Protein 3BCI (pdb70)

Sequence (165 aa):
GKPLVVVYGDYKCCPYCCKELDEKVMPKLRKNYIDNHKVEYQFVNLAFLGKDSIVGSRASHAVLMYAPKSFLDFQKQLFAAQQDEENKEWLTKELLDKHIKQLHLDKETENKIIKDYKTKDSKSWKAAEKDKKIAKDNHIKTTPTTAFINGEKVEDPYDYESYEKLLKD

Foldseek 3Di:
DAKEKEWEEFLQDPVQLLLLVQAVVVCCVPDNVVPRYHYYYQYLLPLDPLRLLLQLLLLLCCVLPVVLNSVLSNVSSVVHDHSNDSPNDLVVSLVSLVVSVDPPVSSVSSSVQSVDPPHPSSVSSVVSNVVCVVLVPDDPGWMDINNHTQPDSSHNVSVVVVNVD

Radius of gyration: 15.15 Å; Cα contacts (8 Å, |Δi|>4): 267; chains: 1; bounding box: 40×37×40 Å

InterPro domains:
  IPR012336 Thioredoxin-like fold [PF13462] (31-196)
  IPR036249 Thioredoxin-like superfamily [SSF52833] (22-195)

Secondary structure (DSSP, 8-state):
---EEEEEE-TT-HHHHHHHHHHHHHHIIIIITTTSSEEEEEE---S-TTHHHHHHHHHHHHHH-GGGHHHHHHHHHHT---TTS----HHHHHHHHHTT---HHHHHHHHHHHHSTT-HHHHHHHHHHHHHHHTT--SSSEEEETTEEPS-TT-HHHHHHHHH-

Structure (mmCIF, N/CA/C/O backbone):
data_3BCI
#
_entry.id   3BCI
#
_cell.length_a   72.099
_cell.length_b   72.099
_cell.length_c   92.098
_cell.angle_alpha   90.000
_cell.angle_beta   90.000
_cell.angle_gamma   120.000
#
_symmetry.space_group_name_H-M   'P 65'
#
loop_
_entity.id
_entity.type
_entity.pdbx_description
1 polymer 'Disulfide bond protein A'
2 water water
#
loop_
_atom_site.group_PDB
_atom_site.id
_atom_site.type_symbol
_atom_site.label_atom_id
_atom_site.label_alt_id
_atom_site.label_comp_id
_atom_site.label_asym_id
_atom_site.label_entity_id
_atom_site.label_seq_id
_atom_site.pdbx_PDB_ins_code
_atom_site.Cartn_x
_atom_site.Cartn_y
_atom_site.Cartn_z
_atom_site.occupancy
_atom_site.B_iso_or_equiv
_atom_site.auth_seq_id
_atom_site.auth_comp_id
_atom_site.auth_asym_id
_atom_site.auth_atom_id
_atom_site.pdbx_PDB_model_num
ATOM 1 N N . GLY A 1 11 ? -13.285 29.441 22.243 1.00 65.26 14 GLY A N 1
ATOM 2 C CA . GLY A 1 11 ? -12.878 29.002 20.885 1.00 63.62 14 GLY A CA 1
ATOM 3 C C . GLY A 1 11 ? -12.030 27.746 20.918 1.00 57.89 14 GLY A C 1
ATOM 4 O O . GLY A 1 11 ? -12.202 26.886 21.780 1.00 60.53 14 GLY A O 1
ATOM 5 N N . LYS A 1 12 ? -11.111 27.634 19.969 1.00 52.66 15 LYS A N 1
ATOM 6 C CA . LYS A 1 12 ? -10.236 26.476 19.908 1.00 44.82 15 LYS A CA 1
ATOM 7 C C . LYS A 1 12 ? -8.934 26.720 20.659 1.00 32.18 15 LYS A C 1
ATOM 8 O O . LYS A 1 12 ? -8.545 27.862 20.886 1.00 31.18 15 LYS A O 1
ATOM 14 N N . PRO A 1 13 ? -8.252 25.643 21.062 1.00 31.94 16 PRO A N 1
ATOM 15 C CA . PRO A 1 13 ? -6.987 25.750 21.790 1.00 30.13 16 PRO A CA 1
ATOM 16 C C . PRO A 1 13 ? -6.006 26.707 21.096 1.00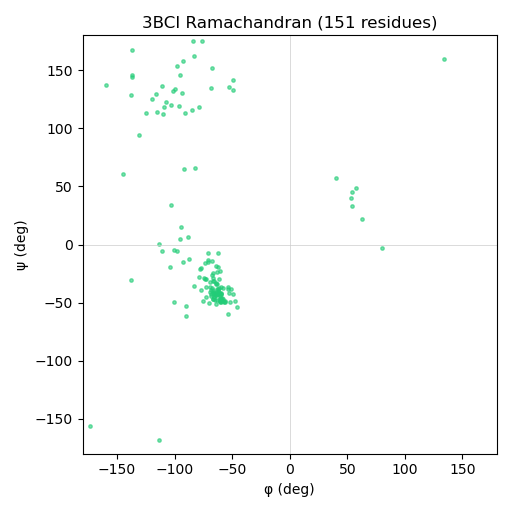 27.76 16 PRO A C 1
ATOM 17 O O . PRO A 1 13 ? -5.928 26.757 19.870 1.00 25.22 16 PRO A O 1
ATOM 21 N N . LEU A 1 14 ? -5.271 27.480 21.882 1.00 23.17 17 LEU A N 1
ATOM 22 C CA . LEU A 1 14 ? -4.260 28.363 21.316 1.00 25.79 17 LEU A CA 1
ATOM 23 C C . LEU A 1 14 ? -2.892 27.788 21.693 1.00 27.22 17 LEU A C 1
ATOM 24 O O . LEU A 1 14 ? -2.566 27.665 22.875 1.00 24.25 17 LEU A O 1
ATOM 29 N N . VAL A 1 15 ? -2.101 27.423 20.691 1.00 21.36 18 VAL A N 1
ATOM 30 C CA . VAL A 1 15 ? -0.771 26.880 20.946 1.00 22.62 18 VAL A CA 1
ATOM 31 C C . VAL A 1 15 ? 0.264 27.965 20.654 1.00 26.84 18 VAL A C 1
ATOM 32 O O . VAL A 1 15 ? 0.349 28.473 19.533 1.00 24.56 18 VAL A O 1
ATOM 36 N N . VAL A 1 16 ? 1.046 28.323 21.669 1.00 22.65 19 VAL A N 1
ATOM 37 C CA . VAL A 1 16 ? 2.065 29.354 21.515 1.00 19.81 19 VAL A CA 1
ATOM 38 C C . VAL A 1 16 ? 3.458 28.777 21.728 1.00 23.02 19 VAL A C 1
ATOM 39 O O . VAL A 1 16 ? 3.718 28.091 22.723 1.00 24.32 19 VAL A O 1
ATOM 43 N N . VAL A 1 17 ? 4.348 29.053 20.783 1.00 22.02 20 VAL A N 1
ATOM 44 C CA . VAL A 1 17 ? 5.727 28.594 20.876 1.00 21.67 20 VAL A CA 1
ATOM 45 C C . VAL A 1 17 ? 6.606 29.838 20.880 1.00 23.54 20 VAL A C 1
ATOM 46 O O . VAL A 1 17 ? 6.496 30.685 19.992 1.00 22.05 20 VAL A O 1
ATOM 50 N N . TYR A 1 18 ? 7.449 29.950 21.901 1.00 22.25 21 TYR A N 1
ATOM 51 C CA . TYR A 1 18 ? 8.369 31.076 22.039 1.00 22.98 21 TYR A CA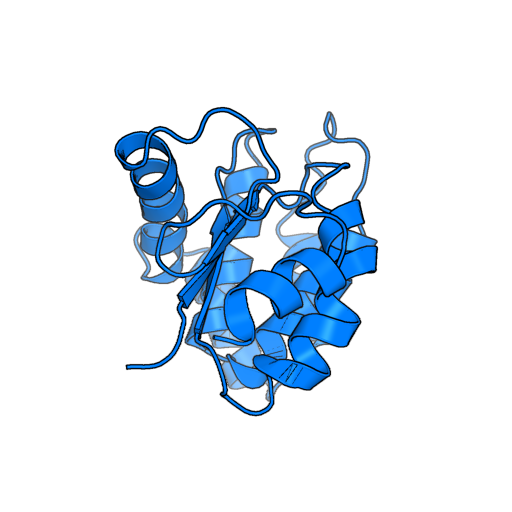 1
ATOM 52 C C . TYR A 1 18 ? 9.736 30.635 21.551 1.00 24.45 21 TYR A C 1
ATOM 53 O O . TYR A 1 18 ? 10.205 29.556 21.910 1.00 26.72 21 TYR A O 1
ATOM 62 N N . GLY A 1 19 ? 10.376 31.460 20.730 1.00 24.83 22 GLY A N 1
ATOM 63 C CA . GLY A 1 19 ? 11.687 31.099 20.231 1.00 25.98 22 GLY A CA 1
ATOM 64 C C . GLY A 1 19 ? 12.394 32.166 19.420 1.00 22.17 22 GLY A C 1
ATOM 65 O O . GLY A 1 19 ? 12.121 33.358 19.548 1.00 28.77 22 GLY A O 1
ATOM 66 N N . ASP A 1 20 ? 13.314 31.718 18.577 1.00 25.15 23 ASP A N 1
ATOM 67 C CA . ASP A 1 20 ? 14.102 32.601 17.723 1.00 23.45 23 ASP A CA 1
ATOM 68 C C . ASP A 1 20 ? 14.624 31.716 16.598 1.00 25.92 23 ASP A C 1
ATOM 69 O O . ASP A 1 20 ? 15.048 30.589 16.849 1.00 23.39 23 ASP A O 1
ATOM 74 N N . TYR A 1 21 ? 14.591 32.212 15.363 1.00 23.69 24 TYR A N 1
ATOM 75 C CA . TYR A 1 21 ? 15.063 31.428 14.229 1.00 24.87 24 TYR A CA 1
ATOM 76 C C . TYR A 1 21 ? 16.549 31.084 14.325 1.00 25.27 24 TYR A C 1
ATOM 77 O O . TYR A 1 21 ? 17.014 30.156 13.670 1.00 22.65 24 TYR A O 1
ATOM 86 N N . LYS A 1 22 ? 17.287 31.824 15.146 1.00 26.17 25 LYS A N 1
ATOM 87 C CA . LYS A 1 22 ? 18.722 31.587 15.309 1.00 29.98 25 LYS A CA 1
ATOM 88 C C . LYS A 1 22 ? 19.024 30.637 16.460 1.00 34.41 25 LYS A C 1
ATOM 89 O O . LYS A 1 22 ? 20.179 30.272 16.687 1.00 35.71 25 LYS A O 1
ATOM 95 N N A CYS A 1 23 ? 17.977 30.236 17.164 0.80 31.36 26 CYS A N 1
ATOM 96 N N B CYS A 1 23 ? 17.986 30.245 17.196 0.20 32.31 26 CYS A N 1
ATOM 97 C CA A CYS A 1 23 ? 18.135 29.330 18.287 0.80 31.86 26 CYS A CA 1
ATOM 98 C CA B CYS A 1 23 ? 18.118 29.379 18.365 0.20 30.29 26 CYS A CA 1
ATOM 99 C C A CYS A 1 23 ? 18.183 27.862 17.883 0.80 31.00 26 CYS A C 1
ATOM 100 C C B CYS A 1 23 ? 18.151 27.880 17.966 0.20 30.05 26 CYS A C 1
ATOM 101 O O A CYS A 1 23 ? 17.246 27.327 17.284 0.80 31.72 26 CYS A O 1
ATOM 102 O O B CYS A 1 23 ? 17.189 27.351 17.408 0.20 28.96 26 CYS A O 1
ATOM 107 N N . PRO A 1 24 ? 19.290 27.190 18.221 1.00 30.33 27 PRO A N 1
ATOM 108 C CA . PRO A 1 24 ? 19.491 25.773 17.900 1.00 28.91 27 PRO A CA 1
ATOM 109 C C . PRO A 1 24 ? 18.423 24.836 18.422 1.00 23.96 27 PRO A C 1
ATOM 110 O O . PRO A 1 24 ? 17.973 23.948 17.700 1.00 28.26 27 PRO A O 1
ATOM 114 N N . TYR A 1 25 ? 18.020 25.026 19.674 1.00 24.79 28 TYR A N 1
ATOM 115 C CA . TYR A 1 25 ? 17.002 24.167 20.265 1.00 29.21 28 TYR A CA 1
ATOM 116 C C . TYR A 1 25 ? 15.632 24.412 19.656 1.00 30.97 28 TYR A C 1
ATOM 117 O O . TYR A 1 25 ? 14.804 23.512 19.587 1.00 28.09 28 TYR A O 1
ATOM 126 N N A CYS A 1 26 ? 15.395 25.648 19.211 0.80 25.23 29 CYS A N 1
ATOM 127 N N B CYS A 1 26 ? 15.409 25.633 19.214 0.20 28.13 29 CYS A N 1
ATOM 128 C CA A CYS A 1 26 ? 14.126 26.000 18.575 0.80 29.41 29 CYS A CA 1
ATOM 129 C CA B CYS A 1 26 ? 14.151 26.005 18.617 0.20 28.27 29 CYS A CA 1
ATOM 130 C C A CYS A 1 26 ? 14.037 25.263 17.234 0.80 27.30 29 CYS A C 1
ATOM 131 C C B CYS A 1 26 ? 14.040 25.280 17.247 0.20 26.48 29 CYS A C 1
ATOM 132 O O A CYS A 1 26 ? 12.959 24.868 16.788 0.80 23.28 29 CYS A O 1
ATOM 133 O O B CYS A 1 26 ? 12.953 24.881 16.806 0.20 25.41 29 CYS A O 1
ATOM 138 N N . LYS A 1 27 ? 15.188 25.071 16.603 1.00 23.19 30 LYS A N 1
ATOM 139 C CA . LYS A 1 27 ? 15.255 24.369 15.321 1.00 27.23 30 LYS A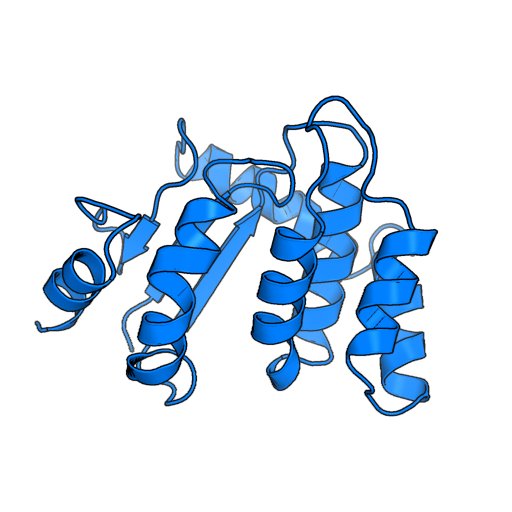 CA 1
ATOM 140 C C . LYS A 1 27 ? 14.866 22.910 15.581 1.00 27.33 30 LYS A C 1
ATOM 141 O O . LYS A 1 27 ? 14.166 22.285 14.782 1.00 25.64 30 LYS A O 1
ATOM 147 N N . GLU A 1 28 ? 15.319 22.380 16.714 1.00 28.44 31 GLU A N 1
ATOM 148 C CA . GLU A 1 28 ? 15.014 21.009 17.107 1.00 26.80 31 GLU A CA 1
ATOM 149 C C . GLU A 1 28 ? 13.529 20.826 17.340 1.00 25.29 31 GLU A C 1
ATOM 150 O O . GLU A 1 28 ? 12.952 19.819 16.935 1.00 27.97 31 GLU A O 1
ATOM 156 N N . LEU A 1 29 ? 12.910 21.791 18.013 1.00 28.89 32 LEU A N 1
ATOM 157 C CA . LEU A 1 29 ? 11.479 21.706 18.270 1.00 28.96 32 LEU A CA 1
ATOM 158 C C . LEU A 1 29 ? 10.741 21.658 16.933 1.00 24.43 32 LEU A C 1
ATOM 159 O O . LEU A 1 29 ? 9.860 20.823 16.726 1.00 26.60 32 LEU A O 1
ATOM 164 N N . ASP A 1 30 ? 11.116 22.541 16.016 1.00 24.99 33 ASP A N 1
ATOM 165 C CA . ASP A 1 30 ? 10.470 22.584 14.710 1.00 23.17 33 ASP A CA 1
ATOM 166 C C . ASP A 1 30 ? 10.547 21.236 13.988 1.00 27.93 33 ASP A C 1
ATOM 167 O O . ASP A 1 30 ? 9.542 20.731 13.488 1.00 29.53 33 ASP A O 1
ATOM 172 N N . GLU A 1 31 ? 11.741 20.654 13.950 1.00 24.97 34 GLU A N 1
ATOM 173 C CA . GLU A 1 31 ? 11.965 19.379 13.270 1.00 32.97 34 GLU A CA 1
ATOM 174 C C . GLU A 1 31 ? 11.238 18.214 13.924 1.00 25.44 34 GLU A C 1
ATOM 175 O O . GLU A 1 31 ? 10.693 17.353 13.240 1.00 27.60 34 GLU A O 1
ATOM 181 N N . LYS A 1 32 ? 11.238 18.195 15.252 1.00 23.84 35 LYS A N 1
ATOM 182 C CA . LYS A 1 32 ? 10.615 17.117 16.012 1.00 30.91 35 LYS A CA 1
ATOM 183 C C . LYS A 1 32 ? 9.109 17.220 16.233 1.00 30.45 35 LYS A C 1
ATOM 184 O O . LYS A 1 32 ? 8.402 16.210 16.233 1.00 28.45 35 LYS A O 1
ATOM 190 N N . VAL A 1 33 ? 8.622 18.439 16.419 1.00 25.44 36 VAL A N 1
ATOM 191 C CA . VAL A 1 33 ? 7.212 18.656 16.726 1.00 27.64 36 VAL A CA 1
ATOM 192 C C . VAL A 1 33 ? 6.269 19.089 15.606 1.00 32.17 36 VAL A C 1
ATOM 193 O O . VAL A 1 33 ? 5.187 18.515 15.432 1.00 24.54 36 VAL A O 1
ATOM 197 N N . MET A 1 34 ? 6.673 20.110 14.862 1.00 24.77 37 MET A N 1
ATOM 198 C CA . MET A 1 34 ? 5.835 20.676 13.819 1.00 29.95 37 MET A CA 1
ATOM 199 C C . MET A 1 34 ? 5.232 19.766 12.751 1.00 26.38 37 MET A C 1
ATOM 200 O O . MET A 1 34 ? 4.066 19.929 12.400 1.00 26.10 37 MET A O 1
ATOM 205 N N . PRO A 1 35 ? 5.997 18.798 12.224 1.00 27.57 38 PRO A N 1
ATOM 206 C CA . PRO A 1 35 ? 5.394 17.939 11.200 1.00 30.20 38 PRO A CA 1
ATOM 207 C C . PRO A 1 35 ? 4.063 17.319 11.635 1.00 32.78 38 PRO A C 1
ATOM 208 O O . PRO A 1 35 ? 3.070 17.393 10.914 1.00 33.07 38 PRO A O 1
ATOM 212 N N . LYS A 1 36 ? 4.042 16.719 12.820 1.00 29.22 39 LYS A N 1
ATOM 213 C CA . LYS A 1 36 ? 2.826 16.095 13.331 1.00 28.58 39 LYS A CA 1
ATOM 214 C C . LYS A 1 36 ? 1.817 17.095 13.874 1.00 26.59 39 LYS A C 1
ATOM 215 O O . LYS A 1 36 ? 0.616 16.925 13.682 1.00 26.19 39 LYS A O 1
ATOM 221 N N . LEU A 1 37 ? 2.299 18.128 14.560 1.00 22.66 40 LEU A N 1
ATOM 222 C CA . LEU A 1 37 ? 1.401 19.135 15.120 1.00 26.50 40 LEU A CA 1
ATOM 223 C C . LEU A 1 37 ? 0.640 19.807 13.980 1.00 22.89 40 LEU A C 1
ATOM 224 O O . LEU A 1 37 ? -0.560 20.053 14.070 1.00 22.52 40 LEU A O 1
ATOM 229 N N . ARG A 1 38 ? 1.356 20.088 12.902 1.00 24.05 41 ARG A N 1
ATOM 230 C CA . ARG A 1 38 ? 0.778 20.729 11.730 1.00 28.64 41 ARG A CA 1
ATOM 231 C C . ARG A 1 38 ? -0.271 19.836 11.067 1.00 26.80 41 ARG A C 1
ATOM 232 O O . ARG A 1 38 ? -1.376 20.272 10.757 1.00 23.12 41 ARG A O 1
ATOM 240 N N . LYS A 1 39 ? 0.076 18.577 10.859 1.00 28.97 42 LYS A N 1
ATOM 241 C CA . LYS A 1 39 ? -0.841 17.649 10.216 1.00 34.38 42 LYS A CA 1
ATOM 242 C C . LYS A 1 39 ? -2.086 17.339 11.031 0.70 29.36 42 LYS A C 1
ATOM 243 O O . LYS A 1 39 ? -3.187 17.296 10.496 1.00 34.24 42 LYS A O 1
ATOM 249 N N . ASN A 1 40 ? -1.922 17.143 12.330 1.00 26.00 43 ASN A N 1
ATOM 250 C CA . ASN A 1 40 ? -3.053 16.778 13.168 1.00 28.03 43 ASN A CA 1
ATOM 251 C C . ASN A 1 40 ? -3.818 17.892 13.858 1.00 29.76 43 ASN A C 1
ATOM 252 O O . ASN A 1 40 ? -4.933 17.666 14.330 1.00 26.24 43 ASN A O 1
ATOM 257 N N . TYR A 1 41 ? -3.254 19.093 13.924 1.00 23.09 44 TYR A N 1
ATOM 258 C CA . TYR A 1 41 ? -3.965 20.157 14.619 1.00 20.07 44 TYR A CA 1
ATOM 259 C C . TYR A 1 41 ? -3.969 21.545 13.999 1.00 21.49 44 TYR A C 1
ATOM 260 O O . TYR A 1 41 ? -4.924 22.296 14.197 1.00 21.72 44 TYR A O 1
ATOM 269 N N . ILE A 1 42 ? -2.920 21.904 13.270 1.00 22.63 45 ILE A N 1
ATOM 270 C CA . ILE A 1 42 ? -2.865 23.244 12.699 1.00 23.69 45 ILE A CA 1
ATOM 271 C C . ILE A 1 42 ? -3.476 23.396 11.306 1.00 23.21 45 ILE A C 1
ATOM 272 O O . ILE A 1 42 ? -4.317 24.267 11.095 1.00 22.52 45 ILE A O 1
ATOM 277 N N . ASP A 1 43 ? -3.056 22.566 10.358 1.00 23.96 46 ASP A N 1
ATOM 278 C CA . ASP A 1 43 ? -3.591 22.649 8.997 1.00 27.09 46 ASP A CA 1
ATOM 279 C C . ASP A 1 43 ? -5.066 22.284 8.891 1.00 28.70 46 ASP A C 1
ATOM 280 O O . ASP A 1 43 ? -5.749 22.707 7.957 1.00 26.42 46 ASP A O 1
ATOM 285 N N . ASN A 1 44 ? -5.556 21.488 9.834 1.00 26.18 47 ASN A N 1
ATOM 286 C CA . ASN A 1 44 ? -6.963 21.109 9.822 1.00 28.43 47 ASN A CA 1
ATOM 287 C C . ASN A 1 44 ? -7.732 22.071 10.726 1.00 31.58 47 ASN A C 1
ATOM 288 O O . ASN A 1 44 ? -8.869 21.812 11.130 1.00 28.91 47 ASN A O 1
ATOM 293 N N . HIS A 1 45 ? -7.079 23.185 11.049 1.00 27.72 48 HIS A N 1
ATOM 294 C CA . HIS A 1 45 ? -7.675 24.243 11.864 1.00 30.08 48 HIS A CA 1
ATOM 295 C C . HIS A 1 45 ? -8.258 23.847 13.218 1.00 33.27 48 HIS A C 1
ATOM 296 O O . HIS A 1 45 ? -9.239 24.441 13.671 1.00 32.55 48 HIS A O 1
ATOM 303 N N . LYS A 1 46 ? -7.662 22.858 13.872 1.00 30.92 49 LYS A N 1
ATOM 304 C CA . LYS A 1 46 ? -8.151 22.442 15.181 1.00 30.18 49 LYS A CA 1
ATOM 305 C C . LYS A 1 46 ? -7.668 23.392 16.273 1.00 30.68 49 LYS A C 1
ATOM 306 O O . LYS A 1 46 ? -8.319 23.551 17.301 1.00 32.86 49 LYS A O 1
ATOM 312 N N . VAL A 1 47 ? -6.525 24.026 16.051 1.00 26.75 50 VAL A N 1
ATOM 313 C CA . VAL A 1 47 ? -5.995 24.970 17.031 1.00 22.99 50 VAL A CA 1
ATOM 314 C C . VAL A 1 47 ? -5.468 26.198 16.317 1.00 25.57 50 VAL A C 1
ATOM 315 O O . VAL A 1 47 ? -5.330 26.206 15.095 1.00 27.94 50 VAL A O 1
ATOM 319 N N . GLU A 1 48 ? -5.200 27.242 17.087 1.00 27.18 51 GLU A N 1
ATOM 320 C CA . GLU A 1 48 ? -4.610 28.458 16.551 1.00 28.83 51 GLU A CA 1
ATOM 321 C C . GLU A 1 48 ? -3.148 28.313 16.958 1.00 30.63 51 GLU A C 1
ATOM 322 O O . GLU A 1 48 ? -2.855 27.974 18.107 1.00 25.92 51 GLU A O 1
ATOM 328 N N . TYR A 1 49 ? -2.237 28.530 16.015 1.00 27.10 52 TYR A N 1
ATOM 329 C CA . TYR A 1 49 ? -0.812 28.433 16.302 1.00 26.42 52 TYR A CA 1
ATOM 330 C C . TYR A 1 49 ? -0.205 29.823 16.238 1.00 28.33 52 TYR A C 1
ATOM 331 O O . TYR A 1 49 ? -0.520 30.604 15.336 1.00 24.03 52 TYR A O 1
ATOM 340 N N . GLN A 1 50 ? 0.648 30.134 17.208 1.00 21.63 53 GLN A N 1
ATOM 341 C CA . GLN A 1 50 ? 1.318 31.426 17.243 1.00 26.83 53 GLN A CA 1
ATOM 342 C C . GLN A 1 50 ? 2.775 31.247 17.624 1.00 24.16 53 GLN A C 1
ATOM 343 O O . GLN A 1 50 ? 3.094 30.585 18.611 1.00 22.53 53 GLN A O 1
ATOM 349 N N . PHE A 1 51 ? 3.655 31.830 16.821 1.00 22.96 54 PHE A N 1
ATOM 350 C CA . PHE A 1 51 ? 5.087 31.769 17.080 1.00 25.55 54 PHE A CA 1
ATOM 351 C C . PHE A 1 51 ? 5.484 33.158 17.557 1.00 19.97 54 PHE A C 1
ATOM 352 O O . PHE A 1 51 ? 5.231 34.150 16.865 1.00 25.79 54 PHE A O 1
ATOM 360 N N . VAL A 1 52 ? 6.063 33.238 18.750 1.00 18.32 55 VAL A N 1
ATOM 361 C CA . VAL A 1 52 ? 6.491 34.524 19.295 1.00 22.58 55 VAL A CA 1
ATOM 362 C C . VAL A 1 52 ? 8.012 34.519 19.280 1.00 23.34 55 VAL A C 1
ATOM 363 O O . VAL A 1 52 ? 8.643 33.764 20.018 1.00 20.61 55 VAL A O 1
ATOM 367 N N . ASN A 1 53 ? 8.585 35.370 18.436 1.00 24.70 56 ASN A N 1
ATOM 368 C CA . ASN A 1 53 ? 10.032 35.460 18.257 1.00 26.10 56 ASN A CA 1
ATOM 369 C C . ASN A 1 53 ? 10.676 36.485 19.185 1.00 29.95 56 ASN A C 1
ATOM 370 O O . ASN A 1 53 ? 10.447 37.685 19.043 1.00 23.69 56 ASN A O 1
ATOM 375 N N . LEU A 1 54 ? 11.490 36.019 20.127 1.00 27.48 57 LEU A N 1
ATOM 376 C CA . LEU A 1 54 ? 12.154 36.934 21.053 1.00 30.64 57 LEU A CA 1
ATOM 377 C C . LEU A 1 54 ? 13.253 37.769 20.382 1.00 32.38 57 LEU A C 1
ATOM 378 O O . LEU A 1 54 ? 13.696 38.771 20.941 1.00 33.12 57 LEU A O 1
ATOM 383 N N . ALA A 1 55 ? 13.679 37.358 19.188 1.00 30.13 58 ALA A N 1
ATOM 384 C CA . ALA A 1 55 ? 14.721 38.065 18.430 1.00 31.88 58 ALA A CA 1
ATOM 385 C C . ALA A 1 55 ? 15.828 38.545 19.361 1.00 31.63 58 ALA A C 1
ATOM 386 O O . ALA A 1 55 ? 16.135 39.735 19.405 1.00 31.64 58 ALA A O 1
ATOM 388 N N . PHE A 1 56 ? 16.437 37.613 20.084 1.00 32.55 59 PHE A N 1
ATOM 389 C CA . PHE A 1 56 ? 17.467 37.954 21.057 1.00 38.07 59 PHE A CA 1
ATOM 390 C C . PHE A 1 56 ? 18.876 37.469 20.746 1.00 39.09 59 PHE A C 1
ATOM 391 O O . PHE A 1 56 ? 19.791 37.716 21.528 1.00 34.15 59 PHE A O 1
ATOM 399 N N . LEU A 1 57 ? 19.064 36.792 19.618 1.00 34.33 60 LEU A N 1
ATOM 400 C CA . LEU A 1 57 ? 20.382 36.267 19.285 1.00 34.39 60 LEU A CA 1
ATOM 401 C C . LEU A 1 57 ? 21.177 37.033 18.226 1.00 31.78 60 LEU A C 1
ATOM 402 O O . LEU A 1 57 ? 21.929 36.437 17.456 1.00 36.70 60 LEU A O 1
ATOM 407 N N . GLY A 1 58 ? 21.028 38.352 18.195 1.00 35.72 61 GLY A N 1
ATOM 408 C CA . GLY A 1 58 ? 21.763 39.138 17.218 1.00 35.73 61 GLY A CA 1
ATOM 409 C C . GLY A 1 58 ? 20.895 40.162 16.515 1.00 40.56 61 GLY A C 1
ATOM 410 O O . GLY A 1 58 ? 19.674 40.030 16.483 1.00 34.25 61 GLY A O 1
ATOM 411 N N . LYS A 1 59 ? 21.527 41.177 15.933 1.00 34.82 62 LYS A N 1
ATOM 412 C CA . LYS A 1 59 ? 20.798 42.236 15.246 1.00 36.78 62 LYS A CA 1
ATOM 413 C C . LYS A 1 59 ? 20.024 41.749 14.029 1.00 30.39 62 LYS A C 1
ATOM 414 O O . LYS A 1 59 ? 19.114 42.427 13.566 1.00 34.20 62 LYS A O 1
ATOM 420 N N . ASP A 1 60 ? 20.377 40.576 13.514 1.00 31.83 63 ASP A N 1
ATOM 421 C CA . ASP A 1 60 ? 19.685 40.033 12.355 1.00 31.17 63 ASP A CA 1
ATOM 422 C C . ASP A 1 60 ? 18.455 39.212 12.752 1.00 34.25 63 ASP A C 1
ATOM 423 O O . ASP A 1 60 ? 17.630 38.878 11.904 1.00 29.97 63 ASP A O 1
ATOM 428 N N . SER A 1 61 ? 18.333 38.894 14.039 1.00 28.28 64 SER A N 1
ATOM 429 C CA . SER A 1 61 ? 17.194 38.120 14.534 1.00 31.64 64 SER A CA 1
ATOM 430 C C . SER A 1 61 ? 15.879 38.823 14.242 1.00 25.56 64 SER A C 1
ATOM 431 O O . SER A 1 61 ? 14.928 38.208 13.767 1.00 27.56 64 SER A O 1
ATOM 434 N N . ILE A 1 62 ? 15.834 40.118 14.528 1.00 24.26 65 ILE A N 1
ATOM 435 C CA . ILE A 1 62 ? 14.632 40.915 14.317 1.00 23.83 65 ILE A CA 1
ATOM 436 C C . ILE A 1 62 ? 14.287 41.029 12.834 1.00 28.86 65 ILE A C 1
ATOM 437 O O . ILE A 1 62 ? 13.113 41.128 12.470 1.00 24.59 65 ILE A O 1
ATOM 442 N N . VAL A 1 63 ? 15.307 41.018 11.980 1.00 27.55 66 VAL A N 1
ATOM 443 C CA . VAL A 1 63 ? 15.076 41.122 10.545 1.00 28.39 66 VAL A CA 1
ATOM 444 C C . VAL A 1 63 ? 14.383 39.847 10.082 1.00 26.62 66 VAL A C 1
ATOM 445 O O . VAL A 1 63 ? 13.427 39.893 9.306 1.00 26.06 66 VAL A O 1
ATOM 449 N N . GLY A 1 64 ? 14.872 38.709 10.566 1.00 25.06 67 GLY A N 1
ATOM 450 C CA . GLY A 1 64 ? 14.273 37.438 10.207 1.00 21.56 67 GLY A CA 1
ATOM 451 C C . GLY A 1 64 ? 12.838 37.392 10.704 1.00 22.52 67 GLY A C 1
ATOM 452 O O . GLY A 1 64 ? 11.949 36.872 10.023 1.00 23.74 67 GLY A O 1
ATOM 453 N N . SER A 1 65 ? 12.610 37.950 11.889 1.00 20.78 68 SER A N 1
ATOM 454 C CA . SER A 1 65 ? 11.276 37.976 12.479 1.00 26.52 68 SER A CA 1
ATOM 455 C C . SER A 1 65 ? 10.322 38.812 11.635 1.00 21.66 68 SER A C 1
ATOM 456 O O . SER A 1 65 ? 9.172 38.432 11.446 1.00 21.05 68 SER A O 1
ATOM 459 N N . ARG A 1 66 ? 10.790 39.956 11.140 1.00 21.90 69 ARG A N 1
ATOM 460 C CA . ARG A 1 66 ? 9.953 40.808 10.292 1.00 24.29 69 ARG A CA 1
ATOM 461 C C . ARG A 1 66 ? 9.526 40.067 9.017 1.00 21.80 69 ARG A C 1
ATOM 462 O O . ARG A 1 66 ? 8.354 40.065 8.656 1.00 24.84 69 ARG A O 1
ATOM 470 N N . ALA A 1 67 ? 10.484 39.448 8.333 1.00 22.18 70 ALA A N 1
ATOM 471 C CA . ALA A 1 67 ? 10.181 38.718 7.105 1.00 24.29 70 ALA A CA 1
ATOM 472 C C . ALA A 1 67 ? 9.182 37.611 7.410 1.00 23.54 70 ALA A C 1
ATOM 473 O O . ALA A 1 67 ? 8.243 37.380 6.645 1.00 23.15 70 ALA A O 1
ATOM 475 N N . SER A 1 68 ? 9.391 36.935 8.537 1.00 20.01 71 SER A N 1
ATOM 476 C CA . SER A 1 68 ? 8.514 35.852 8.967 1.00 25.23 71 SER A CA 1
ATOM 477 C C . SER A 1 68 ? 7.087 36.362 9.160 1.00 24.95 71 SER A C 1
ATOM 478 O O . SER A 1 68 ? 6.126 35.744 8.690 1.00 22.04 71 SER A O 1
ATOM 481 N N . HIS A 1 69 ? 6.949 37.491 9.852 1.00 20.12 72 HIS A N 1
ATOM 482 C CA . HIS A 1 69 ? 5.630 38.074 10.089 1.00 26.50 72 HIS A CA 1
ATOM 483 C C . HIS A 1 69 ? 4.986 38.575 8.797 1.00 26.08 72 HIS A C 1
ATOM 484 O O . HIS A 1 69 ? 3.762 38.546 8.657 1.00 21.93 72 HIS A O 1
ATOM 491 N N . ALA A 1 70 ? 5.804 39.031 7.854 1.00 23.80 73 ALA A N 1
ATOM 492 C CA . ALA A 1 70 ? 5.275 39.502 6.576 1.00 24.85 73 ALA A CA 1
ATOM 493 C C . ALA A 1 70 ? 4.667 38.305 5.840 1.00 26.46 73 ALA A C 1
ATOM 494 O O . ALA A 1 70 ? 3.567 38.392 5.293 1.00 23.48 73 ALA A O 1
ATOM 496 N N . VAL A 1 71 ? 5.384 37.184 5.837 1.00 23.93 74 VAL A N 1
ATOM 497 C CA . VAL A 1 71 ? 4.893 35.973 5.186 1.00 25.46 74 VAL A CA 1
ATOM 498 C C . VAL A 1 71 ? 3.578 35.520 5.818 1.00 25.75 74 VAL A C 1
ATOM 499 O O . VAL A 1 71 ? 2.621 35.184 5.115 1.00 25.14 74 VAL A O 1
ATOM 503 N N . LEU A 1 72 ? 3.534 35.513 7.146 1.00 22.00 75 LEU A N 1
ATOM 504 C CA . LEU A 1 72 ? 2.341 35.097 7.868 1.00 23.26 75 LEU A CA 1
ATOM 505 C C . LEU A 1 72 ? 1.105 35.927 7.505 1.00 26.65 75 LEU A C 1
ATOM 506 O O . LEU A 1 72 ? 0.031 35.380 7.245 1.00 23.33 75 LEU A O 1
ATOM 511 N N . MET A 1 73 ? 1.252 37.247 7.479 1.00 22.56 76 MET A N 1
ATOM 512 C CA . MET A 1 73 ? 0.109 38.105 7.182 1.00 34.05 76 MET A CA 1
ATOM 513 C C . MET A 1 73 ? -0.340 38.154 5.728 1.00 25.98 76 MET A C 1
ATOM 514 O O . MET A 1 73 ? -1.517 38.374 5.466 1.00 34.73 76 MET A O 1
ATOM 519 N N . TYR A 1 74 ? 0.580 37.948 4.787 1.00 27.18 77 TYR A N 1
ATOM 520 C CA . TYR A 1 74 ? 0.233 38.000 3.368 1.00 30.95 77 TYR A CA 1
ATOM 521 C C . TYR A 1 74 ? 0.122 36.646 2.670 1.00 31.76 77 TYR A C 1
ATOM 522 O O . TYR A 1 74 ? -0.481 36.540 1.603 1.00 31.05 77 TYR A O 1
ATOM 531 N N . ALA A 1 75 ? 0.709 35.616 3.266 1.00 28.77 78 ALA A N 1
ATOM 532 C CA . ALA A 1 75 ? 0.651 34.279 2.692 1.00 25.68 78 ALA A CA 1
ATOM 533 C C . ALA A 1 75 ? 0.582 33.260 3.819 1.00 26.85 78 ALA A C 1
ATOM 534 O O . ALA A 1 75 ? 1.457 32.399 3.952 1.00 25.23 78 ALA A O 1
ATOM 536 N N . PRO A 1 76 ? -0.474 33.339 4.646 1.00 30.27 79 PRO A N 1
ATOM 537 C CA . PRO A 1 76 ? -0.655 32.421 5.774 1.00 24.80 79 PRO A CA 1
ATOM 538 C C . PRO A 1 76 ? -0.543 30.936 5.453 1.00 31.45 79 PRO A C 1
ATOM 539 O O . PRO A 1 76 ? 0.007 30.168 6.247 1.00 30.63 79 PRO A O 1
ATOM 543 N N . LYS A 1 77 ? -1.049 30.520 4.297 1.00 28.73 80 LYS A N 1
ATOM 544 C CA . LYS A 1 77 ? -0.987 29.106 3.939 1.00 27.87 80 LYS A CA 1
ATOM 545 C C . LYS A 1 77 ? 0.432 28.634 3.604 1.00 30.34 80 LYS A C 1
ATOM 546 O O . LYS A 1 77 ? 0.670 27.439 3.424 1.00 27.08 80 LYS A O 1
ATOM 552 N N . SER A 1 78 ? 1.372 29.573 3.532 1.00 25.50 81 SER A N 1
ATOM 553 C CA . SER A 1 78 ? 2.769 29.250 3.235 1.00 27.72 81 SER A CA 1
ATOM 554 C C . SER A 1 78 ? 3.663 29.474 4.454 1.00 26.75 81 SER A C 1
ATOM 555 O O . SER A 1 78 ? 4.850 29.167 4.418 1.00 30.36 81 SER A O 1
ATOM 558 N N . PHE A 1 79 ? 3.094 30.015 5.525 1.00 27.70 82 PHE A N 1
ATOM 559 C CA . PHE A 1 79 ? 3.864 30.321 6.728 1.00 28.50 82 PHE A CA 1
ATOM 560 C C . PHE A 1 79 ? 4.627 29.148 7.345 1.00 31.06 82 PHE A C 1
ATOM 561 O O . PHE A 1 79 ? 5.821 29.270 7.633 1.00 23.17 82 PHE A O 1
ATOM 569 N N . LEU A 1 80 ? 3.956 28.018 7.555 1.00 24.54 83 LEU A N 1
ATOM 570 C CA . LEU A 1 80 ? 4.626 26.872 8.154 1.00 29.10 83 LEU A CA 1
ATOM 571 C C . LEU A 1 80 ? 5.767 26.329 7.296 1.00 25.51 83 LEU A C 1
ATOM 572 O O . LEU A 1 80 ? 6.774 25.857 7.828 1.00 26.72 83 LEU A O 1
ATOM 577 N N . ASP A 1 81 ? 5.627 26.393 5.974 1.00 27.01 84 ASP A N 1
ATOM 578 C CA . ASP A 1 81 ? 6.700 25.919 5.107 1.00 30.52 84 ASP A CA 1
ATOM 579 C C . ASP A 1 81 ? 7.870 26.880 5.239 1.00 27.32 84 ASP A C 1
ATOM 580 O O . ASP A 1 81 ? 9.029 26.469 5.279 1.00 24.41 84 ASP A O 1
ATOM 585 N N . PHE A 1 82 ? 7.552 28.170 5.291 1.00 24.52 85 PHE A N 1
ATOM 586 C CA . PHE A 1 82 ? 8.576 29.198 5.419 1.00 23.22 85 PHE A CA 1
ATOM 587 C C . PHE A 1 82 ? 9.370 28.971 6.701 1.00 26.62 85 PHE A C 1
ATOM 588 O O . PHE A 1 82 ? 10.599 29.000 6.706 1.00 24.71 85 PHE A O 1
ATOM 596 N N . GLN A 1 83 ? 8.645 28.745 7.788 1.00 23.28 86 GLN A N 1
ATOM 597 C CA . GLN A 1 83 ? 9.247 28.530 9.088 1.00 22.10 86 GLN A CA 1
ATOM 598 C C . GLN A 1 83 ? 10.154 27.302 9.064 1.00 23.16 86 GLN A C 1
ATOM 599 O O . GLN A 1 83 ? 11.309 27.358 9.492 1.00 23.14 86 GLN A O 1
ATOM 605 N N . LYS A 1 84 ? 9.640 26.197 8.541 1.00 22.64 87 LYS A N 1
ATOM 606 C CA . LYS A 1 84 ? 10.423 24.969 8.465 1.00 29.01 87 LYS A CA 1
ATOM 607 C C . LYS A 1 84 ? 11.687 25.174 7.639 1.00 28.88 87 LYS A C 1
ATOM 608 O O . LYS A 1 84 ? 12.787 24.814 8.062 1.00 26.23 87 LYS A O 1
ATOM 614 N N . GLN A 1 85 ? 11.519 25.757 6.456 1.00 29.67 88 GLN A N 1
ATOM 615 C CA . GLN A 1 85 ? 12.636 26.003 5.555 1.00 31.26 88 GLN A CA 1
ATOM 616 C C . GLN A 1 85 ? 13.657 26.984 6.121 1.00 30.65 88 GLN A C 1
ATOM 617 O O . GLN A 1 85 ? 14.853 26.860 5.851 1.00 29.31 88 GLN A O 1
ATOM 623 N N . LEU A 1 86 ? 13.201 27.954 6.908 1.00 24.37 89 LEU A N 1
ATOM 624 C CA . LEU A 1 86 ? 14.130 28.920 7.485 1.00 27.59 89 LEU A CA 1
ATOM 625 C C . LEU A 1 86 ? 14.955 28.268 8.601 1.00 30.25 89 LEU A C 1
ATOM 626 O O . LEU A 1 86 ? 16.170 28.449 8.665 1.00 32.73 89 LEU A O 1
ATOM 631 N N . PHE A 1 87 ? 14.303 27.511 9.479 1.00 28.02 90 PHE A N 1
ATOM 632 C CA . PHE A 1 87 ? 15.026 26.832 10.549 1.00 30.84 90 PHE A CA 1
ATOM 633 C C . PHE A 1 87 ? 16.062 25.881 9.946 1.00 30.35 90 PHE A C 1
ATOM 634 O O . PHE A 1 87 ? 17.163 25.731 10.479 1.00 32.64 90 PHE A O 1
ATOM 642 N N . ALA A 1 88 ? 15.710 25.255 8.826 1.00 31.39 91 ALA A N 1
ATOM 643 C CA . ALA A 1 88 ? 16.605 24.313 8.150 1.00 35.67 91 ALA A CA 1
ATOM 644 C C . ALA A 1 88 ? 17.894 24.957 7.637 1.00 38.71 91 ALA A C 1
ATOM 645 O O . ALA A 1 88 ? 18.900 24.276 7.448 1.00 44.50 91 ALA A O 1
ATOM 647 N N . ALA A 1 89 ? 17.868 26.266 7.416 1.00 36.23 92 ALA A N 1
ATOM 648 C CA . ALA A 1 89 ? 19.046 26.971 6.916 1.00 37.62 92 ALA A CA 1
ATOM 649 C C . ALA A 1 89 ? 19.869 27.601 8.032 1.00 32.36 92 ALA A C 1
ATOM 650 O O . ALA A 1 89 ? 20.847 28.297 7.773 1.00 36.16 92 ALA A O 1
ATOM 652 N N . GLN A 1 90 ? 19.473 27.353 9.274 1.00 29.59 93 GLN A N 1
ATOM 653 C CA . GLN A 1 90 ? 20.159 27.916 10.433 1.00 36.90 93 GLN A CA 1
ATOM 654 C C . GLN A 1 90 ? 21.678 27.729 10.425 1.00 37.86 93 GLN A C 1
ATOM 655 O O . GLN A 1 90 ? 22.179 26.636 10.170 1.00 36.83 93 GLN A O 1
ATOM 661 N N . GLN A 1 91 ? 22.403 28.807 10.709 1.00 35.85 94 GLN A N 1
ATOM 662 C CA . GLN A 1 91 ? 23.863 28.769 10.763 1.00 43.44 94 GLN A CA 1
ATOM 663 C C . GLN A 1 91 ? 24.280 29.008 12.209 1.00 43.27 94 GLN A C 1
ATOM 664 O O . GLN A 1 91 ? 23.445 28.981 13.115 1.00 38.81 94 GLN A O 1
ATOM 670 N N . ASP A 1 92 ? 25.571 29.245 12.422 1.00 44.10 95 ASP A N 1
ATOM 671 C CA . ASP A 1 92 ? 26.078 29.507 13.762 1.00 45.41 95 ASP A CA 1
ATOM 672 C C . ASP A 1 92 ? 25.335 30.731 14.267 1.00 39.86 95 ASP A C 1
ATOM 673 O O . ASP A 1 92 ? 25.175 31.705 13.535 1.00 44.84 95 ASP A O 1
ATOM 678 N N A GLU A 1 93 ? 24.890 30.690 15.516 0.50 41.87 96 GLU A N 1
ATOM 679 N N B GLU A 1 93 ? 24.883 30.686 15.516 0.50 42.08 96 GLU A N 1
ATOM 680 C CA A GLU A 1 93 ? 24.146 31.806 16.082 0.50 41.20 96 GLU A CA 1
ATOM 681 C CA B GLU A 1 93 ? 24.147 31.808 16.086 0.50 41.86 96 GLU A CA 1
ATOM 682 C C A GLU A 1 93 ? 24.988 33.064 16.273 0.50 40.88 96 GLU A C 1
ATOM 683 C C B GLU A 1 93 ? 24.989 33.064 16.274 0.50 41.07 96 GLU A C 1
ATOM 684 O O . GLU A 1 93 ? 24.450 34.140 16.528 1.00 37.28 96 GLU A O 1
ATOM 695 N N . ASN A 1 94 ? 26.306 32.934 16.156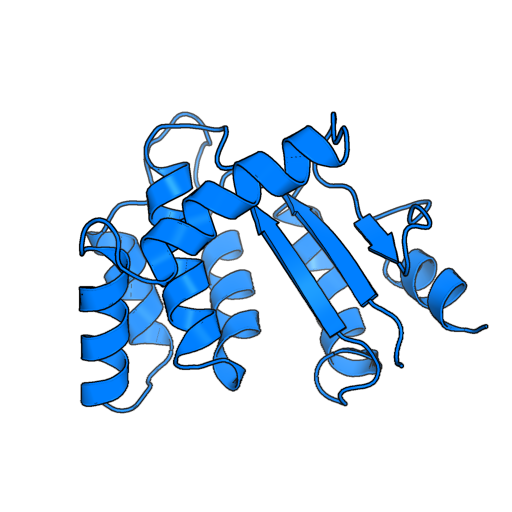 1.00 43.97 97 ASN A N 1
ATOM 696 C CA . ASN A 1 94 ? 27.181 34.091 16.311 1.00 45.14 97 ASN A CA 1
ATOM 697 C C . ASN A 1 94 ? 27.329 34.834 14.990 1.00 45.13 97 ASN A C 1
ATOM 698 O O . ASN A 1 94 ? 27.892 35.927 14.939 1.00 52.66 97 ASN A O 1
ATOM 703 N N . LYS A 1 95 ? 26.813 34.232 13.924 1.00 41.20 98 LYS A N 1
ATOM 704 C CA . LYS A 1 95 ? 26.850 34.837 12.599 1.00 43.68 98 LYS A CA 1
ATOM 705 C C . LYS A 1 95 ? 25.528 35.557 12.362 1.00 44.49 98 LYS A C 1
ATOM 706 O O . LYS A 1 95 ? 24.479 35.106 12.826 1.00 37.39 98 LYS A O 1
ATOM 712 N N . GLU A 1 96 ? 25.576 36.674 11.645 1.00 42.37 99 GLU A N 1
ATOM 713 C CA . GLU A 1 96 ? 24.358 37.404 11.321 1.00 43.01 99 GLU A CA 1
ATOM 714 C C . GLU A 1 96 ? 23.921 36.850 9.968 1.00 37.93 99 GLU A C 1
ATOM 715 O O . GLU A 1 96 ? 23.920 37.559 8.963 1.00 43.82 99 GLU A O 1
ATOM 721 N N . TRP A 1 97 ? 23.560 35.569 9.955 1.00 35.81 100 TRP A N 1
ATOM 722 C CA . TRP A 1 97 ? 23.154 34.896 8.731 1.00 27.45 100 TRP A CA 1
ATOM 723 C C . TRP A 1 97 ? 21.769 35.262 8.199 1.00 35.31 100 TRP A C 1
ATOM 724 O O . TRP A 1 97 ? 21.461 34.974 7.042 1.00 31.35 100 TRP A O 1
ATOM 735 N N . LEU A 1 98 ? 20.932 35.885 9.028 1.00 33.79 101 LEU A N 1
ATOM 736 C CA . LEU A 1 98 ? 19.594 36.275 8.582 1.00 34.19 101 LEU A CA 1
ATOM 737 C C . LEU A 1 98 ? 19.650 37.593 7.814 1.00 27.24 101 LEU A C 1
ATOM 738 O O . LEU A 1 98 ? 19.104 38.606 8.241 1.00 31.80 101 LEU A O 1
ATOM 743 N N . THR A 1 99 ? 20.314 37.557 6.665 1.00 29.29 102 THR A N 1
ATOM 744 C CA . THR A 1 99 ? 20.463 38.726 5.810 1.00 31.62 102 THR A CA 1
ATOM 745 C C . THR A 1 99 ? 19.231 38.891 4.921 1.00 28.66 102 THR A C 1
ATOM 746 O O . THR A 1 99 ? 18.455 37.956 4.740 1.00 31.01 102 THR A O 1
ATOM 750 N N . LYS A 1 100 ? 19.054 40.083 4.366 1.00 28.87 103 LYS A N 1
ATOM 751 C CA . LYS A 1 100 ? 17.918 40.330 3.490 1.00 30.04 103 LYS A CA 1
ATOM 752 C C . LYS A 1 100 ? 18.059 39.496 2.220 1.00 32.27 103 LYS A C 1
ATOM 753 O O . LYS A 1 100 ? 17.065 39.103 1.606 1.00 28.84 103 LYS A O 1
ATOM 759 N N . G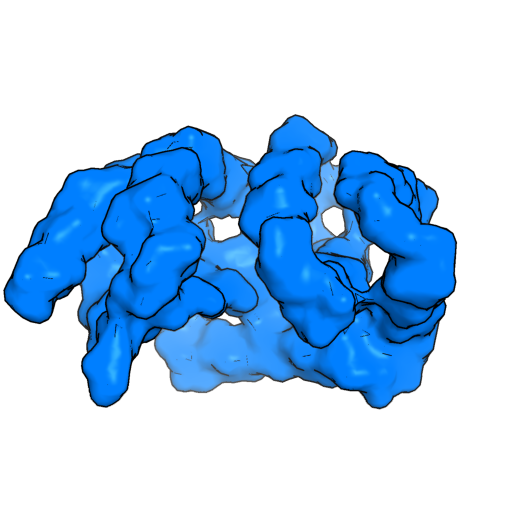LU A 1 101 ? 19.301 39.218 1.836 1.00 30.74 104 GLU A N 1
ATOM 760 C CA . GLU A 1 101 ? 19.564 38.412 0.654 1.00 32.51 104 GLU A CA 1
ATOM 761 C C . GLU A 1 101 ? 19.016 37.009 0.878 1.00 25.17 104 GLU A C 1
ATOM 762 O O . GLU A 1 101 ? 18.285 36.478 0.046 1.00 28.70 104 GLU A O 1
ATOM 768 N N . LEU A 1 102 ? 19.377 36.408 2.008 1.00 29.90 105 LEU A N 1
ATOM 769 C CA . LEU A 1 102 ? 18.914 35.061 2.324 1.00 28.72 105 LEU A CA 1
ATOM 770 C C . LEU A 1 102 ? 17.406 35.031 2.540 1.00 27.52 105 LEU A C 1
ATOM 771 O O . LEU A 1 102 ? 16.724 34.116 2.077 1.00 27.82 105 LEU A O 1
ATOM 776 N N . LEU A 1 103 ? 16.879 36.027 3.244 1.00 23.66 106 LEU A N 1
ATOM 777 C CA . LEU A 1 103 ? 15.440 36.065 3.485 1.00 30.48 106 LEU A 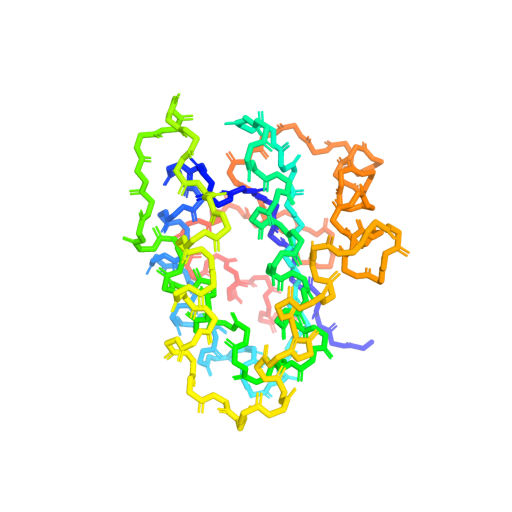CA 1
ATOM 778 C C . LEU A 1 103 ? 14.660 36.230 2.176 1.00 28.43 106 LEU A C 1
ATOM 779 O O . LEU A 1 103 ? 13.660 35.546 1.957 1.00 25.90 106 LEU A O 1
ATOM 784 N N . ASP A 1 104 ? 15.113 37.118 1.295 1.00 24.22 107 ASP A N 1
ATOM 785 C CA . ASP A 1 104 ? 14.416 37.295 0.023 1.00 28.30 107 ASP A CA 1
ATOM 786 C C . ASP A 1 104 ? 14.453 35.967 -0.732 1.00 29.62 107 ASP A C 1
ATOM 787 O O . ASP A 1 104 ? 13.463 35.553 -1.339 1.00 25.91 107 ASP A O 1
ATOM 792 N N . LYS A 1 105 ? 15.596 35.295 -0.676 1.00 28.24 108 LYS A N 1
ATOM 793 C CA . LYS A 1 105 ? 15.752 34.008 -1.342 1.00 36.25 108 LYS A CA 1
ATOM 794 C C . LYS A 1 105 ? 14.730 33.012 -0.797 1.00 28.08 108 LYS A C 1
ATOM 795 O O . LYS A 1 105 ? 14.111 32.259 -1.547 1.00 30.10 108 LYS A O 1
ATOM 801 N N . HIS A 1 106 ? 14.548 33.008 0.516 1.00 28.20 109 HIS A N 1
ATOM 802 C CA . HIS A 1 106 ? 13.590 32.090 1.118 1.00 24.40 109 HIS A CA 1
ATOM 803 C C . HIS A 1 106 ? 12.149 32.449 0.769 1.00 25.11 109 HIS A C 1
ATOM 804 O O . HIS A 1 106 ? 11.313 31.569 0.554 1.00 27.31 109 HIS A O 1
ATOM 811 N N . ILE A 1 107 ? 11.855 33.741 0.691 1.00 26.47 110 ILE A N 1
ATOM 812 C CA . ILE A 1 107 ? 10.508 34.167 0.338 1.00 26.69 110 ILE A CA 1
ATOM 813 C C . ILE A 1 107 ? 10.197 33.714 -1.092 1.00 31.56 110 ILE A C 1
ATOM 814 O O . ILE A 1 107 ? 9.104 33.225 -1.378 1.00 23.80 110 ILE A O 1
ATOM 819 N N . LYS A 1 108 ? 11.166 33.859 -1.989 1.00 27.92 111 LYS A N 1
ATOM 820 C CA . LYS A 1 108 ? 10.961 33.453 -3.375 1.00 31.31 111 LYS A CA 1
ATOM 821 C C . LYS A 1 108 ? 10.830 31.934 -3.501 1.00 32.42 111 LYS A C 1
ATOM 822 O O . LYS A 1 108 ? 10.193 31.436 -4.429 1.00 32.81 111 LYS A O 1
ATOM 828 N N . GLN A 1 109 ? 11.427 31.200 -2.566 1.00 32.37 112 GLN A N 1
ATOM 829 C CA . GLN A 1 109 ? 11.346 29.738 -2.583 1.00 33.36 112 GLN A CA 1
ATOM 830 C C . GLN A 1 109 ? 9.927 29.256 -2.306 1.00 32.83 112 GLN A C 1
ATOM 831 O O . GLN A 1 109 ? 9.615 28.084 -2.514 1.00 37.72 112 GLN A O 1
ATOM 837 N N . LEU A 1 110 ? 9.071 30.150 -1.819 1.00 28.68 113 LEU A N 1
ATOM 838 C CA . LEU A 1 110 ? 7.685 29.780 -1.536 1.00 31.31 113 LEU A CA 1
ATOM 839 C C . LEU A 1 110 ? 6.877 29.698 -2.835 1.00 32.98 113 LEU A C 1
ATOM 840 O O . LEU A 1 110 ? 5.814 29.075 -2.886 1.00 34.37 113 LEU A O 1
ATOM 845 N N . HIS A 1 111 ? 7.386 30.343 -3.879 1.00 35.23 114 HIS A N 1
ATOM 846 C CA . HIS A 1 111 ? 6.737 30.341 -5.187 1.00 37.21 114 HIS A CA 1
ATOM 847 C C . HIS A 1 111 ? 5.316 30.870 -5.179 1.00 36.64 114 HIS A C 1
ATOM 848 O O . HIS A 1 111 ? 4.402 30.244 -5.720 1.00 39.41 114 HIS A O 1
ATOM 855 N N . LEU A 1 112 ? 5.138 32.029 -4.558 1.00 27.34 115 LEU A N 1
ATOM 856 C CA . LEU A 1 112 ? 3.836 32.674 -4.494 1.00 32.32 115 LEU A CA 1
ATOM 857 C C . LEU A 1 112 ? 3.732 33.444 -5.802 1.00 34.27 115 LEU A C 1
ATOM 858 O O . LEU A 1 112 ? 4.688 33.472 -6.582 1.00 30.09 115 LEU A O 1
ATOM 863 N N . ASP A 1 113 ? 2.587 34.063 -6.062 1.00 31.36 116 ASP A N 1
ATOM 864 C CA . ASP A 1 113 ? 2.479 34.837 -7.285 1.00 36.95 116 ASP A CA 1
ATOM 865 C C . ASP A 1 113 ? 3.424 36.024 -7.107 1.00 38.04 116 ASP A C 1
ATOM 866 O O . ASP A 1 113 ? 3.679 36.463 -5.982 1.00 30.99 116 ASP A O 1
ATOM 871 N N . LYS A 1 114 ? 3.942 36.530 -8.219 1.00 34.06 117 LYS A N 1
ATOM 872 C CA . LYS A 1 114 ? 4.888 37.639 -8.220 1.00 37.87 117 LYS A CA 1
ATOM 873 C C . LYS A 1 114 ? 4.548 38.829 -7.325 1.00 29.62 117 LYS A C 1
ATOM 874 O O . LYS A 1 114 ? 5.372 39.244 -6.508 1.00 29.80 117 LYS A O 1
ATOM 880 N N . GLU A 1 115 ? 3.348 39.380 -7.478 1.00 24.06 118 GLU A N 1
ATOM 881 C CA . GLU A 1 115 ? 2.956 40.542 -6.687 1.00 29.78 118 GLU A CA 1
ATOM 882 C C . GLU A 1 115 ? 2.874 40.279 -5.181 1.00 30.93 118 GLU A C 1
ATOM 883 O O . GLU A 1 115 ? 3.177 41.159 -4.386 1.00 24.91 118 GLU A O 1
ATOM 889 N N . THR A 1 116 ? 2.466 39.079 -4.786 1.00 28.42 119 THR A N 1
ATOM 890 C CA . THR A 1 116 ? 2.381 38.761 -3.361 1.00 35.09 119 THR A CA 1
ATOM 891 C C . THR A 1 116 ? 3.806 38.720 -2.816 1.00 28.76 119 THR A C 1
ATOM 892 O O . THR A 1 116 ? 4.097 39.232 -1.741 1.00 29.65 119 THR A O 1
ATOM 896 N N . GLU A 1 117 ? 4.688 38.110 -3.594 1.00 31.83 120 GLU A N 1
ATOM 897 C CA . GLU A 1 117 ? 6.097 37.999 -3.258 1.00 26.44 120 GLU A CA 1
ATOM 898 C C . GLU A 1 117 ? 6.700 39.388 -3.052 1.00 25.37 120 GLU A C 1
ATOM 899 O O . GLU A 1 117 ? 7.354 39.638 -2.043 1.00 28.04 120 GLU A O 1
ATOM 905 N N . ASN A 1 118 ? 6.464 40.289 -4.004 1.00 24.98 121 ASN A N 1
ATOM 906 C CA . ASN A 1 118 ? 6.991 41.652 -3.920 1.00 28.46 121 ASN A CA 1
ATOM 907 C C . ASN A 1 118 ? 6.431 42.389 -2.714 1.00 27.07 121 ASN A C 1
ATOM 908 O O . ASN A 1 118 ? 7.141 43.149 -2.056 1.00 26.61 121 ASN A O 1
ATOM 913 N N . LYS A 1 119 ? 5.152 42.164 -2.436 1.00 24.60 122 LYS A N 1
ATOM 914 C CA . LYS A 1 119 ? 4.474 42.810 -1.312 1.00 28.16 122 LYS A CA 1
ATOM 915 C C . LYS A 1 119 ? 5.097 42.426 0.033 1.00 26.58 122 LYS A C 1
ATOM 916 O O . LYS A 1 119 ? 5.282 43.269 0.910 1.00 28.56 122 LYS A O 1
ATOM 922 N N . ILE A 1 120 ? 5.422 41.147 0.186 1.00 26.30 123 ILE A N 1
ATOM 923 C CA . ILE A 1 120 ? 6.033 40.643 1.413 1.00 26.53 123 ILE A CA 1
ATOM 924 C C . ILE A 1 120 ? 7.439 41.206 1.602 1.00 23.83 123 ILE A C 1
ATOM 925 O O . ILE A 1 120 ? 7.793 41.672 2.689 1.00 21.06 123 ILE A O 1
ATOM 930 N N . ILE A 1 121 ? 8.229 41.157 0.533 1.00 22.78 124 ILE A N 1
ATOM 931 C CA . ILE A 1 121 ? 9.607 41.636 0.542 1.00 24.27 124 ILE A CA 1
ATOM 932 C C . ILE A 1 121 ? 9.688 43.120 0.890 1.00 23.27 124 ILE A C 1
ATOM 933 O O . ILE A 1 121 ? 10.540 43.535 1.672 1.00 25.72 124 ILE A O 1
ATOM 938 N N . LYS A 1 122 ? 8.791 43.920 0.327 1.00 20.88 125 LYS A N 1
ATOM 939 C CA . LYS A 1 122 ? 8.799 45.349 0.614 1.00 25.54 125 LYS A CA 1
ATOM 940 C C . LYS A 1 122 ? 8.285 45.650 2.027 1.00 27.35 125 LYS A C 1
ATOM 941 O O . LYS A 1 122 ? 8.795 46.537 2.708 1.00 24.40 125 LYS A O 1
ATOM 947 N N . ASP A 1 123 ? 7.287 44.897 2.479 1.00 28.03 126 ASP A N 1
ATOM 948 C CA . ASP A 1 123 ? 6.719 45.135 3.800 1.00 27.88 126 ASP A CA 1
ATOM 949 C C . ASP A 1 123 ? 7.695 44.929 4.961 1.00 26.31 126 ASP A C 1
ATOM 950 O O . ASP A 1 123 ? 7.791 45.781 5.840 1.00 24.21 126 ASP A O 1
ATOM 955 N N . TYR A 1 124 ? 8.433 43.821 4.965 1.00 21.53 127 TYR A N 1
ATOM 956 C CA . TYR A 1 124 ? 9.359 43.566 6.066 1.00 24.51 127 TYR A CA 1
ATOM 957 C C . TYR A 1 124 ? 10.580 44.479 6.076 1.00 28.74 127 TYR A C 1
ATOM 958 O O . TYR A 1 124 ? 11.293 44.549 7.074 1.00 26.90 127 TYR A O 1
ATOM 967 N N . LYS A 1 125 ? 10.807 45.194 4.978 1.00 26.86 128 LYS A N 1
ATOM 968 C CA . LYS A 1 125 ? 11.944 46.106 4.889 1.00 25.33 128 LYS A CA 1
ATOM 969 C C . LYS A 1 125 ? 11.535 47.559 5.120 1.00 28.02 128 LYS A C 1
ATOM 970 O O . LYS A 1 125 ? 12.382 48.448 5.157 1.00 31.24 128 LYS A O 1
ATOM 976 N N . THR A 1 126 ? 10.238 47.800 5.272 1.00 27.78 129 THR A N 1
ATOM 977 C CA . THR A 1 126 ? 9.739 49.158 5.474 1.00 27.43 129 THR A CA 1
ATOM 978 C C . THR A 1 126 ? 9.521 49.496 6.947 1.00 30.42 129 THR A C 1
ATOM 979 O O . THR A 1 126 ? 8.714 48.869 7.627 1.00 28.64 129 THR A O 1
ATOM 983 N N . LYS A 1 127 ? 10.237 50.501 7.436 1.00 31.80 130 LYS A N 1
ATOM 984 C CA . LYS A 1 127 ? 10.104 50.893 8.828 1.00 35.96 130 LYS A CA 1
ATOM 985 C C . LYS A 1 127 ? 8.657 51.162 9.217 1.00 35.06 130 LYS A C 1
ATOM 986 O O . LYS A 1 127 ? 7.916 51.814 8.485 1.00 30.73 130 LYS A O 1
ATOM 992 N N . ASP A 1 128 ? 8.271 50.641 10.378 1.00 28.84 131 ASP A N 1
ATOM 993 C CA . ASP A 1 128 ? 6.924 50.799 10.914 1.00 34.01 131 ASP A CA 1
ATOM 994 C C . ASP A 1 128 ? 5.789 50.192 10.105 1.00 35.13 131 ASP A C 1
ATOM 995 O O . ASP A 1 128 ? 4.639 50.598 10.248 1.00 32.68 131 ASP A O 1
ATOM 1000 N N . SER A 1 129 ? 6.107 49.217 9.261 1.00 33.20 132 SER A N 1
ATOM 1001 C CA . SER A 1 129 ? 5.080 48.538 8.481 1.00 29.67 132 SER A CA 1
ATOM 1002 C C . SER A 1 129 ? 4.403 47.600 9.473 1.00 27.42 132 SER A C 1
ATOM 1003 O O . SER A 1 129 ? 4.838 47.492 10.619 1.00 28.23 132 SER A O 1
ATOM 1006 N N . LYS A 1 130 ? 3.352 46.914 9.044 1.00 25.03 133 LYS A N 1
ATOM 1007 C CA . LYS A 1 130 ? 2.671 45.996 9.945 1.00 30.71 133 LYS A CA 1
ATOM 1008 C C . LYS A 1 130 ? 3.579 44.849 10.398 1.00 28.72 133 LYS A C 1
ATOM 1009 O O . LYS A 1 130 ? 3.522 44.439 11.555 1.00 27.57 133 LYS A O 1
ATOM 1015 N N . SER A 1 131 ? 4.423 44.334 9.506 1.00 23.06 134 SER A N 1
ATOM 1016 C CA . SER A 1 131 ? 5.302 43.227 9.896 1.00 29.40 134 SER A CA 1
ATOM 1017 C C . SER A 1 131 ? 6.407 43.746 10.809 1.00 28.12 134 SER A C 1
ATOM 1018 O O . SER A 1 131 ? 6.914 43.033 11.677 1.00 25.91 134 SER A O 1
ATOM 1021 N N . TRP A 1 132 ? 6.767 45.007 10.612 1.00 26.55 135 TRP A N 1
ATOM 1022 C CA . TRP A 1 132 ? 7.797 45.639 11.417 1.00 27.50 135 TRP A CA 1
ATOM 1023 C C . TRP A 1 132 ? 7.297 45.765 12.860 1.00 24.95 135 TRP A C 1
ATOM 1024 O O . TRP A 1 132 ? 8.004 45.433 13.814 1.00 24.95 135 TRP A O 1
ATOM 1035 N N . LYS A 1 133 ? 6.065 46.234 13.010 1.00 23.32 136 LYS A N 1
ATOM 1036 C CA . LYS A 1 133 ? 5.477 46.399 14.330 1.00 28.87 136 LYS A CA 1
ATOM 1037 C C . LYS A 1 133 ? 5.255 45.058 15.006 1.00 30.41 136 LYS A C 1
ATOM 1038 O O . LYS A 1 133 ? 5.484 44.915 16.206 1.00 25.12 136 LYS A O 1
ATOM 1044 N N . ALA A 1 134 ? 4.823 44.076 14.224 1.00 25.86 137 ALA A N 1
ATOM 1045 C CA . ALA A 1 134 ? 4.580 42.737 14.741 1.00 29.14 137 ALA A CA 1
ATOM 1046 C C . ALA A 1 134 ? 5.860 42.143 15.319 1.00 25.33 137 ALA A C 1
ATOM 1047 O O . ALA A 1 134 ? 5.841 41.557 16.397 1.00 28.04 137 ALA A O 1
ATOM 1049 N N . ALA A 1 135 ? 6.972 42.305 14.609 1.00 23.09 138 ALA A N 1
ATOM 1050 C CA . ALA A 1 135 ? 8.242 41.762 15.075 1.00 25.60 138 ALA A CA 1
ATOM 1051 C C . ALA A 1 135 ? 8.619 42.397 16.412 1.00 28.17 138 ALA A C 1
ATOM 1052 O O . ALA A 1 135 ? 9.071 41.709 17.323 1.00 24.75 138 ALA A O 1
ATOM 1054 N N . GLU A 1 136 ? 8.419 43.706 16.531 1.00 27.43 139 GLU A N 1
ATOM 1055 C CA . GLU A 1 136 ? 8.719 44.410 17.771 1.00 29.53 139 GLU A CA 1
ATOM 1056 C C . GLU A 1 136 ? 7.798 43.941 18.895 1.00 24.85 139 GLU A C 1
ATOM 1057 O O . GLU A 1 136 ? 8.249 43.683 20.008 1.00 28.68 139 GLU A O 1
ATOM 1063 N N . LYS A 1 137 ? 6.508 43.834 18.592 1.00 25.73 140 LYS A N 1
ATOM 1064 C CA . LYS A 1 137 ? 5.512 43.423 19.571 1.00 26.79 140 LYS A CA 1
ATOM 1065 C C . LYS A 1 137 ? 5.825 42.054 20.171 1.00 28.77 140 LYS A C 1
ATOM 1066 O O . LYS A 1 137 ? 5.596 41.830 21.360 1.00 27.92 140 LYS A O 1
ATOM 1072 N N . ASP A 1 138 ? 6.348 41.144 19.353 1.00 24.24 141 ASP A N 1
ATOM 1073 C CA . ASP A 1 138 ? 6.700 39.806 19.832 1.00 27.99 141 ASP A CA 1
ATOM 1074 C C . ASP A 1 138 ? 7.621 39.877 21.048 1.00 30.39 141 ASP A C 1
ATOM 1075 O O . ASP A 1 138 ? 7.499 39.087 21.983 1.00 24.63 141 ASP A O 1
ATOM 1080 N N . LYS A 1 139 ? 8.551 40.824 21.043 1.00 27.24 142 LYS A N 1
ATOM 1081 C CA . LYS A 1 139 ? 9.468 40.941 22.169 1.00 29.31 142 LYS A CA 1
ATOM 1082 C C . LYS A 1 139 ? 8.715 41.385 23.417 1.00 24.03 142 LYS A C 1
ATOM 1083 O O . LYS A 1 139 ? 9.014 40.936 24.520 1.00 31.53 142 LYS A O 1
ATOM 1089 N N . LYS A 1 140 ? 7.743 42.272 23.234 1.00 29.68 143 LYS A N 1
ATOM 1090 C CA . LYS A 1 140 ? 6.938 42.770 24.342 1.00 33.07 143 LYS A CA 1
ATOM 1091 C C . LYS A 1 140 ? 6.056 41.640 24.886 1.00 35.86 143 LYS A C 1
ATOM 1092 O O . LYS A 1 140 ? 5.860 41.516 26.096 1.00 32.71 143 LYS A O 1
ATOM 1098 N N . ILE A 1 141 ? 5.522 40.818 23.988 1.00 29.24 144 ILE A N 1
ATOM 1099 C CA . ILE A 1 141 ? 4.674 39.706 24.404 1.00 28.77 144 ILE A CA 1
ATOM 1100 C C . ILE A 1 141 ? 5.463 38.756 25.306 1.00 29.38 144 ILE A C 1
ATOM 1101 O O . ILE A 1 141 ? 5.000 38.380 26.384 1.00 25.17 144 ILE A O 1
ATOM 1106 N N . ALA A 1 142 ? 6.662 38.384 24.867 1.00 26.34 145 ALA A N 1
ATOM 1107 C CA . ALA A 1 142 ? 7.512 37.481 25.633 1.00 26.80 145 ALA A CA 1
ATOM 1108 C C . ALA A 1 142 ? 7.891 38.072 26.987 1.00 29.62 145 ALA A C 1
ATOM 1109 O O . ALA A 1 142 ? 7.977 37.357 27.987 1.00 24.85 145 ALA A O 1
ATOM 1111 N N . LYS A 1 143 ? 8.127 39.379 27.017 1.00 31.49 146 LYS A N 1
ATOM 1112 C CA . LYS A 1 143 ? 8.495 40.041 28.259 1.00 31.91 146 LYS A CA 1
ATOM 1113 C C . LYS A 1 143 ? 7.308 40.096 29.224 1.00 29.79 146 LYS A C 1
ATOM 1114 O O . LYS A 1 143 ? 7.431 39.717 30.388 1.00 33.48 146 LYS A O 1
ATOM 1120 N N . ASP A 1 144 ? 6.162 40.562 28.738 1.00 29.12 147 ASP A N 1
ATOM 1121 C CA . ASP A 1 144 ? 4.968 40.667 29.569 1.00 30.97 147 ASP A CA 1
ATOM 1122 C C . ASP A 1 144 ? 4.504 39.312 30.094 1.00 37.60 147 ASP A C 1
ATOM 1123 O O . ASP A 1 144 ? 3.918 39.235 31.175 1.00 35.28 147 ASP A O 1
ATOM 1128 N N . ASN A 1 145 ? 4.769 38.248 29.339 1.00 32.90 148 ASN A N 1
ATOM 1129 C CA . ASN A 1 145 ? 4.378 36.903 29.757 1.00 36.80 148 ASN A CA 1
ATOM 1130 C C . ASN A 1 145 ? 5.465 36.254 30.605 1.00 35.38 148 ASN A C 1
ATOM 1131 O O . ASN A 1 145 ? 5.379 35.074 30.953 1.00 33.80 148 ASN A O 1
ATOM 1136 N N . HIS A 1 146 ? 6.491 37.036 30.926 1.00 39.21 149 HIS A N 1
AT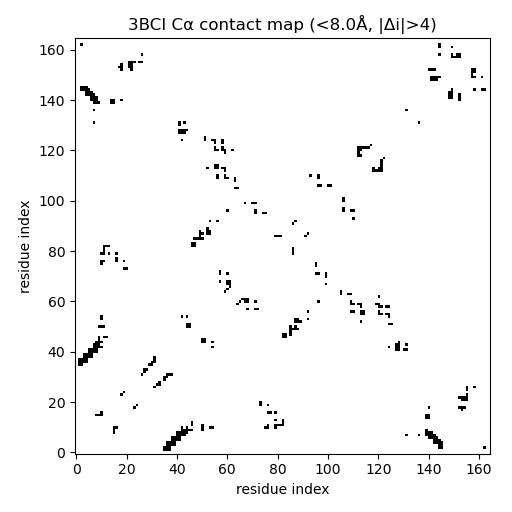OM 1137 C CA . HIS A 1 146 ? 7.599 36.571 31.755 1.00 35.24 149 HIS A CA 1
ATOM 1138 C C . HIS A 1 146 ? 8.258 35.298 31.231 1.00 39.02 149 HIS A C 1
ATOM 1139 O O . HIS A 1 146 ? 8.534 34.369 31.995 1.00 37.67 149 HIS A O 1
ATOM 1146 N N . ILE A 1 147 ? 8.519 35.254 29.929 1.00 33.49 150 ILE A N 1
ATOM 1147 C CA . ILE A 1 147 ? 9.151 34.082 29.337 1.00 36.95 150 ILE A CA 1
ATOM 1148 C C . ILE A 1 147 ? 10.660 34.186 29.489 1.00 42.70 150 ILE A C 1
ATOM 1149 O O . ILE A 1 147 ? 11.288 35.080 28.927 1.00 41.14 150 ILE A O 1
ATOM 1154 N N . LYS A 1 148 ? 11.235 33.262 30.251 1.00 49.94 151 LYS A N 1
ATOM 1155 C CA . LYS A 1 148 ? 12.672 33.254 30.494 1.00 59.08 151 LYS A CA 1
ATOM 1156 C C . LYS A 1 148 ? 13.447 32.436 29.469 1.00 62.06 151 LYS A C 1
ATOM 1157 O O . LYS A 1 148 ? 14.299 32.961 28.751 1.00 66.30 151 LYS A O 1
ATOM 1163 N N . THR A 1 149 ? 13.145 31.144 29.406 1.00 56.28 152 THR A N 1
ATOM 1164 C CA . THR A 1 149 ? 13.832 30.248 28.489 1.00 54.22 152 THR A CA 1
ATOM 1165 C C . THR A 1 149 ? 13.101 29.963 27.183 1.00 45.65 152 THR A C 1
ATOM 1166 O O . THR A 1 149 ? 11.876 30.042 27.100 1.00 48.24 152 THR A O 1
ATOM 1170 N N . THR A 1 150 ? 13.882 29.630 26.165 1.00 34.54 153 THR A N 1
ATOM 1171 C CA . THR A 1 150 ? 13.353 29.288 24.855 1.00 32.78 153 THR A CA 1
ATOM 1172 C C . THR A 1 150 ? 14.146 28.076 24.395 1.00 34.93 153 THR A C 1
ATOM 1173 O O . THR A 1 150 ? 15.328 27.958 24.691 1.00 32.99 153 THR A O 1
ATOM 1177 N N . PRO A 1 151 ? 13.498 27.147 23.685 1.00 29.89 154 PRO A N 1
ATOM 1178 C CA . PRO A 1 151 ? 12.080 27.242 23.336 1.00 29.24 154 PRO A CA 1
ATOM 1179 C C . PRO A 1 151 ? 11.156 26.763 24.453 1.00 31.82 154 PRO A C 1
ATOM 1180 O O . PRO A 1 151 ? 11.521 25.901 25.246 1.00 29.39 154 PRO A O 1
ATOM 1184 N N A THR A 1 152 ? 9.966 27.348 24.518 0.50 28.08 155 THR A N 1
ATOM 1185 N N B THR A 1 152 ? 9.964 27.345 24.518 0.50 28.92 155 THR A N 1
ATOM 1186 C CA A THR A 1 152 ? 8.963 26.953 25.499 0.50 28.89 155 THR A CA 1
ATOM 1187 C CA B THR A 1 152 ? 8.967 26.948 25.503 0.50 31.69 155 THR A CA 1
ATOM 1188 C C A THR A 1 152 ? 7.624 27.045 24.788 0.50 31.35 155 THR A C 1
ATOM 1189 C C B THR A 1 152 ? 7.628 27.041 24.788 0.50 32.11 155 THR A C 1
ATOM 1190 O O A THR A 1 152 ? 7.438 27.892 23.915 0.50 29.31 155 THR A O 1
ATOM 1191 O O B THR A 1 152 ? 7.444 27.890 23.917 0.50 29.63 155 THR A O 1
ATOM 1198 N N . ALA A 1 153 ? 6.701 26.159 25.142 1.00 27.55 156 ALA A N 1
ATOM 1199 C CA . ALA A 1 153 ? 5.391 26.152 24.510 1.00 22.29 156 ALA A CA 1
ATOM 1200 C C . ALA A 1 153 ? 4.281 26.100 25.539 1.00 23.74 156 ALA A C 1
ATOM 1201 O O . ALA A 1 153 ? 4.443 25.525 26.611 1.00 23.96 156 ALA A O 1
ATOM 1203 N N . PHE A 1 154 ? 3.156 26.720 25.199 1.00 22.86 157 PHE A N 1
ATOM 1204 C CA . PHE A 1 154 ? 1.991 26.771 26.068 1.00 24.93 157 PHE A CA 1
ATOM 1205 C C . PHE A 1 154 ? 0.730 26.525 25.246 1.00 28.31 157 PHE A C 1
ATOM 1206 O O . PHE A 1 154 ? 0.655 26.911 24.080 1.00 25.65 157 PHE A O 1
ATOM 1214 N N . ILE A 1 155 ? -0.252 25.872 25.856 1.00 23.05 158 ILE A N 1
ATOM 1215 C CA . ILE A 1 155 ? -1.526 25.613 25.198 1.00 25.79 158 ILE A CA 1
ATOM 1216 C C . ILE A 1 155 ? -2.564 26.200 26.144 1.00 23.82 158 ILE A C 1
ATOM 1217 O O . ILE A 1 155 ? -2.745 25.720 27.263 1.00 22.60 158 ILE A O 1
ATOM 1222 N N . ASN A 1 156 ? -3.227 27.256 25.688 1.00 24.75 159 ASN A N 1
ATOM 1223 C CA . ASN A 1 156 ? -4.202 27.971 26.499 1.00 27.08 159 ASN A CA 1
ATOM 1224 C C . ASN A 1 156 ? -3.548 28.363 27.817 1.00 31.44 159 ASN A C 1
ATOM 1225 O O . ASN A 1 156 ? -4.160 28.271 28.883 1.00 29.12 159 ASN A O 1
ATOM 1230 N N . GLY A 1 157 ? -2.286 28.778 27.732 1.00 23.32 160 GLY A N 1
ATOM 1231 C CA . GLY A 1 157 ? -1.563 29.210 28.912 1.00 21.80 160 GLY A CA 1
ATOM 1232 C C . GLY A 1 157 ? -0.980 28.123 29.788 1.00 25.70 160 GLY A C 1
ATOM 1233 O O . GLY A 1 157 ? -0.322 28.437 30.773 1.00 25.49 160 GLY A O 1
ATOM 1234 N N . GLU A 1 158 ? -1.229 26.859 29.451 1.00 23.10 161 GLU A N 1
ATOM 1235 C CA . GLU A 1 158 ? -0.698 25.736 30.225 1.00 27.26 161 GLU A CA 1
ATOM 1236 C C . GLU A 1 158 ? 0.614 25.308 29.581 1.00 23.52 161 GLU A C 1
ATOM 1237 O O . GLU A 1 158 ? 0.688 25.111 28.365 1.00 20.99 161 GLU A O 1
ATOM 1243 N N . LYS A 1 159 ? 1.653 25.161 30.392 1.00 24.83 162 LYS A N 1
ATOM 1244 C CA . LYS A 1 159 ? 2.958 24.786 29.867 1.00 26.01 162 LYS A CA 1
ATOM 1245 C C . LYS A 1 159 ? 3.002 23.363 29.330 1.00 28.69 162 LYS A C 1
ATOM 1246 O O . LYS A 1 159 ? 2.501 22.438 29.960 1.00 30.69 162 LYS A O 1
ATOM 1252 N N . VAL A 1 160 ? 3.598 23.201 28.156 1.00 21.00 163 VAL A N 1
ATOM 1253 C CA . VAL A 1 160 ? 3.748 21.887 27.550 1.00 23.54 163 VAL A CA 1
ATOM 1254 C C . VAL A 1 160 ? 4.937 21.255 28.281 1.00 31.31 163 VAL A C 1
ATOM 1255 O O . VAL A 1 160 ? 6.049 21.780 28.227 1.00 27.49 163 VAL A O 1
ATOM 1259 N N . GLU A 1 161 ? 4.691 20.142 28.971 1.00 33.27 164 GLU A N 1
ATOM 1260 C CA . GLU A 1 161 ? 5.723 19.447 29.741 1.00 33.83 164 GLU A CA 1
ATOM 1261 C C . GLU A 1 161 ? 7.031 19.220 28.986 1.00 33.66 164 GLU A C 1
ATOM 1262 O O . GLU A 1 161 ? 8.105 19.498 29.511 1.00 32.87 164 GLU A O 1
ATOM 1268 N N . ASP A 1 162 ? 6.940 18.705 27.765 1.00 28.41 165 ASP A N 1
ATOM 1269 C CA . ASP A 1 162 ? 8.122 18.475 26.939 1.00 26.43 165 ASP A CA 1
ATOM 1270 C C . ASP A 1 162 ? 7.831 19.079 25.565 1.00 23.96 165 ASP A C 1
ATOM 1271 O O . ASP A 1 162 ? 7.252 18.423 24.702 1.00 25.72 165 ASP A O 1
ATOM 1276 N N . PRO A 1 163 ? 8.251 20.335 25.345 1.00 29.06 166 PRO A N 1
ATOM 1277 C CA . PRO A 1 163 ? 8.026 21.040 24.080 1.00 25.00 166 PRO A CA 1
ATOM 1278 C C . PRO A 1 163 ? 8.680 20.417 22.854 1.00 27.19 166 PRO A C 1
ATOM 1279 O O . PRO A 1 163 ? 8.429 20.848 21.732 1.00 27.56 166 PRO A O 1
ATOM 1283 N N . TYR A 1 164 ? 9.500 19.393 23.067 1.00 25.19 167 TYR A N 1
ATOM 1284 C CA . TYR A 1 164 ? 10.173 18.720 21.965 1.00 21.22 167 TYR A CA 1
ATOM 1285 C C . TYR A 1 164 ? 9.437 17.455 21.560 1.00 23.20 167 TYR A C 1
ATOM 1286 O O . TYR A 1 164 ? 9.793 16.813 20.581 1.00 25.60 167 TYR A O 1
ATOM 1295 N N . ASP A 1 165 ? 8.403 17.106 22.310 1.00 27.30 168 ASP A N 1
ATOM 1296 C CA . ASP A 1 165 ? 7.650 15.890 22.035 1.00 28.22 168 ASP A CA 1
ATOM 1297 C C . ASP A 1 165 ? 6.206 16.154 21.620 1.00 26.58 168 ASP A C 1
ATOM 1298 O O . ASP A 1 165 ? 5.400 16.648 22.402 1.00 23.11 168 ASP A O 1
ATOM 1303 N N . TYR A 1 166 ? 5.888 15.823 20.373 1.00 29.69 169 TYR A N 1
ATOM 1304 C CA . TYR A 1 166 ? 4.541 16.023 19.860 1.00 30.54 169 TYR A CA 1
ATOM 1305 C C . TYR A 1 166 ? 3.477 15.461 20.795 1.00 30.53 169 TYR A C 1
ATOM 1306 O O . TYR A 1 166 ? 2.453 16.103 21.029 1.00 27.12 169 TYR A O 1
ATOM 1315 N N . GLU A 1 167 ? 3.718 14.267 21.335 1.00 29.44 170 GLU A N 1
ATOM 1316 C CA . GLU A 1 167 ? 2.745 13.636 22.222 1.00 28.88 170 GLU A CA 1
ATOM 1317 C C . GLU A 1 167 ? 2.455 14.448 23.475 1.00 25.80 170 GLU A C 1
ATOM 1318 O O . GLU A 1 167 ? 1.401 14.291 24.094 1.00 29.12 170 GLU A O 1
ATOM 1324 N N . SER A 1 168 ? 3.388 15.313 23.860 1.00 27.37 171 SER A N 1
ATOM 1325 C CA . SER A 1 168 ? 3.176 16.135 25.042 1.00 26.94 171 SER A CA 1
ATOM 1326 C C . SER A 1 168 ? 2.159 17.232 24.718 1.00 27.24 171 SER A C 1
ATOM 1327 O O . SER A 1 168 ? 1.421 17.692 25.592 1.00 27.95 171 SER A O 1
ATOM 1330 N N . TYR A 1 169 ? 2.120 17.651 23.458 1.00 23.43 172 TYR A N 1
ATOM 1331 C CA . TYR A 1 169 ? 1.157 18.671 23.039 1.00 25.68 172 TYR A CA 1
ATOM 1332 C C . TYR A 1 169 ? -0.207 17.998 22.952 1.00 23.88 172 TYR A C 1
ATOM 1333 O O . TYR A 1 169 ? -1.206 18.506 23.464 1.00 28.66 172 TYR A O 1
ATOM 1342 N N . GLU A 1 170 ? -0.230 16.850 22.287 1.00 24.52 173 GLU A N 1
ATOM 1343 C CA . GLU A 1 170 ? -1.445 16.071 22.099 1.00 34.35 173 GLU A CA 1
ATOM 1344 C C . GLU A 1 170 ? -2.109 15.792 23.441 1.00 38.40 173 GLU A C 1
ATOM 1345 O O . GLU A 1 170 ? -3.337 15.793 23.554 1.00 34.83 173 GLU A O 1
ATOM 1351 N N . LYS A 1 171 ? -1.287 15.570 24.461 1.00 34.27 174 LYS A N 1
ATOM 1352 C CA . LYS A 1 171 ? -1.778 15.297 25.803 1.00 35.06 174 LYS A CA 1
ATOM 1353 C C . LYS A 1 171 ? -2.659 16.444 26.291 1.00 37.67 174 LYS A C 1
ATOM 1354 O O . LYS A 1 171 ? -3.766 16.217 26.774 1.00 39.78 174 LYS A O 1
ATOM 1360 N N . LEU A 1 172 ? -2.172 17.673 26.153 1.00 33.86 175 LEU A N 1
ATOM 1361 C CA . LEU A 1 172 ? -2.934 18.847 26.571 1.00 39.73 175 LEU A CA 1
ATOM 1362 C C . LEU A 1 172 ? -4.144 19.107 25.681 1.00 36.06 175 LEU A C 1
ATOM 1363 O O . LEU A 1 172 ? -5.174 19.595 26.145 1.00 44.72 175 LEU A O 1
ATOM 1368 N N . LEU A 1 173 ? -4.015 18.774 24.401 1.00 32.63 176 LEU A N 1
ATOM 1369 C CA . LEU A 1 173 ? -5.080 19.010 23.435 1.00 33.10 176 LEU A CA 1
ATOM 1370 C C . LEU A 1 173 ? -6.215 17.996 23.485 1.00 41.65 176 LEU A C 1
ATOM 1371 O O . LEU A 1 173 ? -7.319 18.287 23.028 1.00 47.43 176 LEU A O 1
ATOM 1376 N N . LYS A 1 174 ? -5.958 16.812 24.035 1.00 50.14 177 LYS A N 1
ATOM 1377 C CA . LYS A 1 174 ? -7.002 15.791 24.107 1.0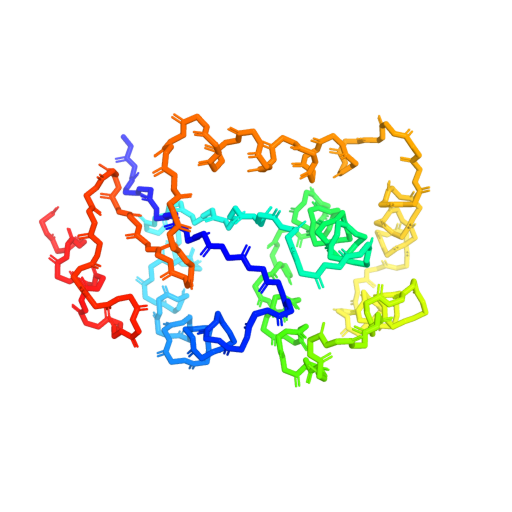0 58.86 177 LYS A CA 1
ATOM 1378 C C . LYS A 1 174 ? -8.257 16.319 24.774 1.00 67.18 177 LYS A C 1
ATOM 1379 O O . LYS A 1 174 ? -9.338 16.312 24.183 1.00 70.26 177 LYS A O 1
ATOM 1385 N N . ASP A 1 175 ? -8.112 16.758 26.017 1.00 75.49 178 ASP A N 1
ATOM 1386 C CA . ASP A 1 175 ? -9.230 17.330 26.748 1.00 80.23 178 ASP A CA 1
ATOM 1387 C C . ASP A 1 175 ? -9.630 18.604 25.999 1.00 80.28 178 ASP A C 1
ATOM 1388 O O . ASP A 1 175 ? -9.117 19.691 26.350 1.00 77.32 178 ASP A O 1
#

Organism: Staphylococcus aureus (NCBI:txid1280)

B-factor: mean 35.45, std 12.7, range [16.26, 85.46]

CATH classification: 3.40.30.10

Nearest PDB structures (foldseek):
  3bci-assembly1_A  TM=1.006E+00  e=1.137E-30  Staphylococcus aureus
  3bd2-assembly1_A  TM=1.006E+00  e=1.006E-29  Staphylococcus aureus
  3bck-assembly1_A  TM=1.006E+00  e=1.406E-29  Staphylococcus aureus
  3eu4-assembly1_A  TM=8.665E-01  e=6.853E-11  Bacillus subtilis
  3rpp-assembly2_B  TM=7.085E-01  e=1.958E-04  Homo sapiens

Solvent-accessible surface area: 9036 Å² total; per-residue (Å²): 137,95,41,69,0,15,5,11,0,0,0,2,10,59,132,5,55,63,6,7,92,119,0,12,71,115,0,47,159,55,22,21,74,69,131,118,5,93,40,66,16,0,2,28,10,100,36,38,152,9,0,25,24,0,0,30,0,4,25,0,0,72,69,53,10,82,195,18,14,20,43,1,1,98,59,0,5,75,28,29,100,76,65,133,117,94,18,2,63,106,147,30,0,25,103,6,0,104,70,24,155,38,88,134,126,23,15,61,96,0,25,135,15,2,74,48,148,81,18,132,0,46,123,23,0,78,128,4,92,127,37,4,162,77,78,154,27,188,93,26,10,22,1,44,6,96,64,108,118,1,124,62,16,61,56,17,115,12,0,48,125,60,15,142,151